Protein AF-A0A1C4GUZ5-F1 (afdb_monomer_lite)

pLDDT: mean 74.05, std 10.28, range [29.05, 86.31]

Sequence (172 aa):
MLNKYEGNLNKAYNLNITLIIIYLSLLTLCIAFYAIIQLYVDDKSTATNLMIWSATLFPSIALLYTFNYWRKQKGSEVLSKLSEEVFFTINKASKIHEEIYDDHREVLLDRLFNKNEMKETEKSKYLFETIENYMSSIGENSFLIVEYTRDESLKICLKEMYEAYLNYNNTR

Organism: NCBI:txid1673609

Structure (mmCIF, N/CA/C/O backbone):
data_AF-A0A1C4GUZ5-F1
#
_entry.id   AF-A0A1C4GUZ5-F1
#
loop_
_atom_site.group_PDB
_atom_site.id
_atom_site.type_symbol
_atom_site.label_atom_id
_atom_site.label_alt_id
_atom_site.label_comp_id
_atom_site.label_asym_id
_atom_site.label_entity_id
_atom_site.label_seq_id
_atom_site.pdbx_PDB_ins_code
_atom_site.Cartn_x
_atom_site.Cartn_y
_atom_site.Cartn_z
_atom_site.occupancy
_atom_site.B_iso_or_equiv
_atom_site.auth_seq_id
_atom_site.auth_comp_id
_atom_site.auth_asym_id
_atom_site.auth_atom_id
_atom_site.pdbx_PDB_model_num
ATOM 1 N N . MET A 1 1 ? 4.316 22.995 -2.500 1.00 38.16 1 MET A N 1
ATOM 2 C CA . MET A 1 1 ? 4.731 21.577 -2.357 1.00 38.16 1 MET A CA 1
ATOM 3 C C . MET A 1 1 ? 4.386 20.720 -3.580 1.00 38.16 1 MET A C 1
ATOM 5 O O . MET A 1 1 ? 5.184 19.843 -3.884 1.00 38.16 1 MET A O 1
ATOM 9 N N . LEU A 1 2 ? 3.319 21.021 -4.340 1.00 29.05 2 LEU A N 1
ATOM 10 C CA . LEU A 1 2 ? 3.017 20.432 -5.665 1.00 29.05 2 LEU A CA 1
ATOM 11 C C . LEU A 1 2 ? 4.229 20.387 -6.627 1.00 29.05 2 LEU A C 1
ATOM 13 O O . LEU A 1 2 ? 4.545 19.325 -7.156 1.00 29.05 2 LEU A O 1
ATOM 17 N N . ASN A 1 3 ? 5.012 21.472 -6.716 1.00 34.09 3 ASN A N 1
ATOM 18 C CA . ASN A 1 3 ? 6.215 21.542 -7.568 1.00 34.09 3 ASN A CA 1
ATOM 19 C C . ASN A 1 3 ? 7.296 20.487 -7.255 1.00 34.09 3 ASN A C 1
ATOM 21 O O . ASN A 1 3 ? 8.055 20.094 -8.139 1.00 34.09 3 ASN A O 1
ATOM 25 N N . LYS A 1 4 ? 7.400 20.012 -6.003 1.00 35.97 4 LYS A N 1
ATOM 26 C CA . LYS A 1 4 ? 8.416 19.013 -5.613 1.00 35.97 4 LYS A CA 1
ATOM 27 C C . LYS A 1 4 ? 8.020 17.603 -6.072 1.00 35.97 4 LYS A C 1
ATOM 29 O O . LYS A 1 4 ? 8.889 16.794 -6.396 1.00 35.97 4 LYS A O 1
ATOM 34 N N . TYR A 1 5 ? 6.717 17.329 -6.132 1.00 41.25 5 TYR A N 1
ATOM 35 C CA . TYR A 1 5 ? 6.157 16.049 -6.566 1.00 41.25 5 TYR A CA 1
ATOM 36 C C . TYR A 1 5 ? 6.036 15.956 -8.089 1.00 41.25 5 TYR A C 1
ATOM 38 O O . TYR A 1 5 ? 6.434 14.934 -8.650 1.00 41.25 5 TYR A O 1
ATOM 46 N N . GLU A 1 6 ? 5.620 17.035 -8.763 1.00 40.59 6 GLU A N 1
ATOM 47 C CA . GLU A 1 6 ? 5.769 17.160 -10.220 1.00 40.59 6 GLU A CA 1
ATOM 48 C C . GLU A 1 6 ? 7.234 17.006 -10.622 1.00 40.59 6 GLU A C 1
ATOM 50 O O . GLU A 1 6 ? 7.539 16.262 -11.546 1.00 40.59 6 GLU A O 1
ATOM 55 N N . GLY A 1 7 ? 8.162 17.604 -9.867 1.00 41.81 7 GLY A N 1
ATOM 56 C CA . GLY A 1 7 ? 9.598 17.457 -10.096 1.00 41.81 7 GLY A CA 1
ATOM 57 C C . GLY A 1 7 ? 10.087 16.004 -10.062 1.00 41.81 7 GLY A C 1
ATOM 58 O O . GLY A 1 7 ? 10.856 15.607 -10.932 1.00 41.81 7 GLY A O 1
ATOM 59 N N . ASN A 1 8 ? 9.631 15.181 -9.110 1.00 48.88 8 ASN A N 1
ATOM 60 C CA . ASN A 1 8 ? 10.060 13.778 -8.993 1.00 48.88 8 ASN A CA 1
ATOM 61 C C . ASN A 1 8 ? 9.360 12.831 -9.985 1.00 48.88 8 ASN A C 1
ATOM 63 O O . ASN A 1 8 ? 10.001 11.917 -10.509 1.00 48.88 8 ASN A O 1
ATOM 67 N N . LEU A 1 9 ? 8.071 13.047 -10.272 1.00 50.88 9 LEU A N 1
ATOM 68 C CA . LEU A 1 9 ? 7.343 12.313 -11.315 1.00 50.88 9 LEU A CA 1
ATOM 69 C C . LEU A 1 9 ? 7.897 12.639 -12.702 1.00 50.88 9 LEU A C 1
ATOM 71 O O . LEU A 1 9 ? 8.198 11.711 -13.452 1.00 50.88 9 LEU A O 1
ATOM 75 N N . ASN A 1 10 ? 8.140 13.923 -12.984 1.00 52.00 10 ASN A N 1
ATOM 76 C CA . ASN A 1 10 ? 8.841 14.359 -14.185 1.00 52.00 10 ASN A CA 1
ATOM 77 C C . ASN A 1 10 ? 10.239 13.757 -14.224 1.00 52.00 10 ASN A C 1
ATOM 79 O O . ASN A 1 10 ? 10.602 13.198 -15.240 1.00 52.00 10 ASN A O 1
ATOM 83 N N . LYS A 1 11 ? 11.013 13.748 -13.133 1.00 56.50 11 LYS A N 1
ATOM 84 C CA . LYS A 1 11 ? 12.367 13.166 -13.130 1.00 56.50 11 LYS A CA 1
ATOM 85 C C . LYS A 1 11 ? 12.389 11.668 -13.463 1.00 56.50 11 LYS A C 1
ATOM 87 O O . LYS A 1 11 ? 13.240 11.244 -14.237 1.00 56.50 11 LYS A O 1
ATOM 92 N N . ALA A 1 12 ? 11.465 10.871 -12.922 1.00 57.03 12 ALA A N 1
ATOM 93 C CA . ALA A 1 12 ? 11.384 9.436 -13.216 1.00 57.03 12 ALA A CA 1
ATOM 94 C C . ALA A 1 12 ? 10.826 9.142 -14.623 1.00 57.03 12 ALA A C 1
ATOM 96 O O . ALA A 1 12 ? 11.317 8.245 -15.307 1.00 57.03 12 ALA A O 1
ATOM 97 N N . TYR A 1 13 ? 9.824 9.907 -15.067 1.00 62.59 13 TYR A N 1
ATOM 98 C CA . TYR A 1 13 ? 9.297 9.860 -16.435 1.00 62.59 13 TYR A CA 1
ATOM 99 C C . TYR A 1 13 ? 10.374 10.265 -17.451 1.00 62.59 13 TYR A C 1
ATOM 101 O O . TYR A 1 13 ? 10.629 9.540 -18.411 1.00 62.59 13 TYR A O 1
ATOM 109 N N . ASN A 1 14 ? 11.098 11.344 -17.154 1.00 67.00 14 ASN A N 1
ATOM 110 C CA . ASN A 1 14 ? 12.238 11.831 -17.918 1.00 67.00 14 ASN A CA 1
ATOM 111 C C . ASN A 1 14 ? 13.348 10.789 -17.968 1.00 67.00 14 ASN A C 1
ATOM 113 O O . ASN A 1 14 ? 13.903 10.593 -19.036 1.00 67.00 14 ASN A O 1
ATOM 117 N N . LEU A 1 15 ? 13.659 10.082 -16.876 1.00 73.44 15 LEU A N 1
ATOM 118 C CA . LEU A 1 15 ? 14.696 9.045 -16.879 1.00 73.44 15 LEU A CA 1
ATOM 119 C C . LEU A 1 15 ? 14.334 7.878 -17.808 1.00 73.44 15 LEU A C 1
ATOM 121 O O . LEU A 1 15 ? 15.156 7.485 -18.630 1.00 73.44 15 LEU A O 1
ATOM 125 N N . ASN A 1 16 ? 13.098 7.376 -17.741 1.00 69.88 16 ASN A N 1
ATOM 126 C CA . ASN A 1 16 ? 12.634 6.298 -18.620 1.00 69.88 16 ASN A CA 1
ATOM 127 C C . ASN A 1 16 ? 12.602 6.725 -20.096 1.00 69.88 16 ASN A C 1
ATOM 129 O O . ASN A 1 16 ? 13.062 5.982 -20.959 1.00 69.88 16 ASN A O 1
ATOM 133 N N . ILE A 1 17 ? 12.111 7.934 -20.388 1.00 74.19 17 ILE A N 1
ATOM 134 C CA . ILE A 1 17 ? 12.142 8.499 -21.744 1.00 74.19 17 ILE A CA 1
ATOM 135 C C . ILE A 1 17 ? 13.581 8.681 -22.220 1.00 74.19 17 ILE A C 1
ATOM 137 O O . ILE A 1 17 ? 13.903 8.322 -23.345 1.00 74.19 17 ILE A O 1
ATOM 141 N N . THR A 1 18 ? 14.460 9.178 -21.354 1.00 77.56 18 THR A N 1
ATOM 142 C CA . THR A 1 18 ? 15.880 9.370 -21.662 1.00 77.56 18 THR A CA 1
ATOM 143 C C . THR A 1 18 ? 16.545 8.034 -21.990 1.00 77.56 18 THR A C 1
ATOM 145 O O . THR A 1 18 ? 17.273 7.955 -22.969 1.00 77.56 18 THR A O 1
ATOM 148 N N . LEU A 1 19 ? 16.245 6.960 -21.252 1.00 78.06 19 LEU A N 1
ATOM 149 C CA . LEU A 1 19 ? 16.738 5.606 -21.540 1.00 78.06 19 LEU A CA 1
ATOM 150 C C . LEU A 1 19 ? 16.263 5.083 -22.903 1.00 78.06 19 LEU A C 1
ATOM 152 O O . LEU A 1 19 ? 17.062 4.514 -23.644 1.00 78.06 19 LEU A O 1
ATOM 156 N N . ILE A 1 20 ? 14.996 5.308 -23.261 1.00 80.75 20 ILE A N 1
ATOM 157 C CA . ILE A 1 20 ? 14.449 4.926 -24.573 1.00 80.75 20 ILE A CA 1
ATOM 158 C C . ILE A 1 20 ? 15.103 5.744 -25.691 1.00 80.75 20 ILE A C 1
ATOM 160 O O . ILE A 1 20 ? 15.500 5.180 -26.706 1.00 80.75 20 ILE A O 1
ATOM 164 N N . ILE A 1 21 ? 15.257 7.057 -25.503 1.00 83.12 21 ILE A N 1
ATOM 165 C CA . ILE A 1 21 ? 15.911 7.942 -26.474 1.00 83.12 21 ILE A CA 1
ATOM 166 C C . ILE A 1 21 ? 17.371 7.535 -26.670 1.00 83.12 21 ILE A C 1
ATOM 168 O O . ILE A 1 21 ? 17.820 7.430 -27.810 1.00 83.12 21 ILE A O 1
ATOM 172 N N . ILE A 1 22 ? 18.106 7.261 -25.588 1.00 83.25 22 ILE A N 1
ATOM 173 C CA . ILE A 1 22 ? 19.491 6.781 -25.657 1.00 83.25 22 ILE A CA 1
ATOM 174 C C . ILE A 1 22 ? 19.545 5.450 -26.408 1.00 83.25 22 ILE A C 1
ATOM 176 O O . ILE A 1 22 ? 20.369 5.304 -27.306 1.00 83.25 22 ILE A O 1
ATOM 180 N N . TYR A 1 23 ? 18.644 4.511 -26.105 1.00 84.06 23 TYR A N 1
ATOM 181 C CA . TYR A 1 23 ? 18.580 3.224 -26.797 1.00 84.06 23 TYR A CA 1
ATOM 182 C C . TYR A 1 23 ? 18.300 3.381 -28.298 1.00 84.06 23 TYR A C 1
ATOM 184 O O . TYR A 1 23 ? 19.039 2.837 -29.113 1.00 84.06 23 TYR A O 1
ATOM 192 N N . LEU A 1 24 ? 17.287 4.166 -28.681 1.00 84.38 24 LEU A N 1
ATOM 193 C CA . LEU A 1 24 ? 16.947 4.426 -30.085 1.00 84.38 24 LEU A CA 1
ATOM 194 C C . LEU A 1 24 ? 18.075 5.156 -30.827 1.00 84.38 24 LEU A C 1
ATOM 196 O O . LEU A 1 24 ? 18.349 4.849 -31.989 1.00 84.38 24 LEU A O 1
ATOM 200 N N . SER A 1 25 ? 18.757 6.087 -30.157 1.00 84.38 25 SER A N 1
ATOM 201 C CA . SER A 1 25 ? 19.902 6.803 -30.730 1.00 84.38 25 SER A CA 1
ATOM 202 C C . SER A 1 25 ? 21.076 5.855 -30.968 1.00 84.38 25 SER A C 1
ATOM 204 O O . SER A 1 25 ? 21.666 5.866 -32.046 1.00 84.38 25 SER A O 1
ATOM 206 N N . LEU A 1 26 ? 21.377 4.988 -29.996 1.00 84.12 26 LEU A N 1
ATOM 207 C CA . LEU A 1 26 ? 22.445 3.995 -30.100 1.00 84.12 26 LEU A CA 1
ATOM 208 C C . LEU A 1 26 ? 22.133 2.946 -31.175 1.00 84.12 26 LEU A C 1
ATOM 210 O O . LEU A 1 26 ? 23.003 2.609 -31.969 1.00 84.12 26 LEU A O 1
ATOM 214 N N . LEU A 1 27 ? 20.881 2.488 -31.259 1.00 83.19 27 LEU A N 1
ATOM 215 C CA . LEU A 1 27 ? 20.417 1.557 -32.287 1.00 83.19 27 LEU A CA 1
ATOM 216 C C . LEU A 1 27 ? 20.564 2.155 -33.693 1.00 83.19 27 LEU A C 1
ATOM 218 O O . LEU A 1 27 ? 21.090 1.505 -34.593 1.00 83.19 27 LEU A O 1
ATOM 222 N N . THR A 1 28 ? 20.151 3.412 -33.873 1.00 85.81 28 THR A N 1
ATOM 223 C CA . THR A 1 28 ? 20.285 4.125 -35.154 1.00 85.81 28 THR A CA 1
ATOM 224 C C . THR A 1 28 ? 21.754 4.278 -35.546 1.00 85.81 28 THR A C 1
ATOM 226 O O . THR A 1 28 ? 22.112 4.063 -36.703 1.00 85.81 28 THR A O 1
ATOM 229 N N . LEU A 1 29 ? 22.622 4.582 -34.577 1.00 86.31 29 LEU A N 1
ATOM 230 C CA . LEU A 1 29 ? 24.068 4.664 -34.774 1.00 86.31 29 LEU A CA 1
ATOM 231 C C . LEU A 1 29 ? 24.667 3.304 -35.181 1.00 86.31 29 LEU A C 1
ATOM 233 O O . LEU A 1 29 ? 25.466 3.241 -36.113 1.00 86.31 29 LEU A O 1
ATOM 237 N N . CYS A 1 30 ? 24.253 2.211 -34.532 1.00 83.56 30 CYS A N 1
ATOM 238 C CA . CYS A 1 30 ? 24.686 0.855 -34.876 1.00 83.56 30 CYS A CA 1
ATOM 239 C C . CYS A 1 30 ? 24.262 0.458 -36.296 1.00 83.56 30 CYS A C 1
ATOM 241 O O . CYS A 1 30 ? 2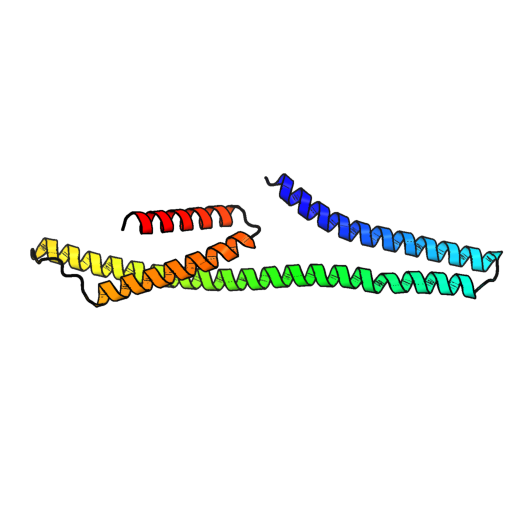5.075 -0.098 -37.033 1.00 83.56 30 CYS A O 1
ATOM 243 N N . ILE A 1 31 ? 23.037 0.795 -36.711 1.00 83.75 31 ILE A N 1
ATOM 244 C CA . ILE A 1 31 ? 22.542 0.552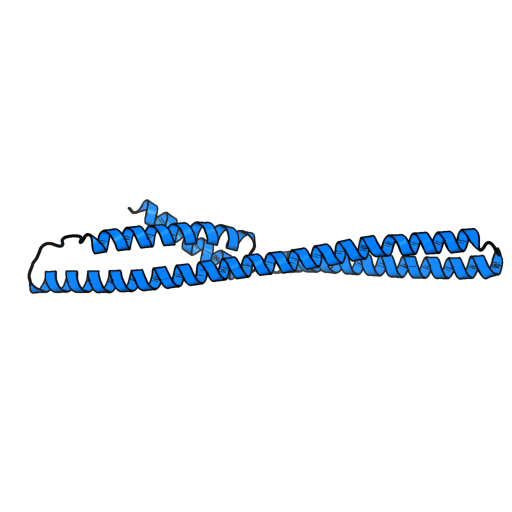 -38.076 1.00 83.75 31 ILE A CA 1
ATOM 245 C C . ILE A 1 31 ? 23.316 1.395 -39.101 1.00 83.75 31 ILE A C 1
ATOM 247 O O . ILE A 1 31 ? 23.687 0.892 -40.163 1.00 83.75 31 ILE A O 1
ATOM 251 N N . ALA A 1 32 ? 23.608 2.659 -38.785 1.00 85.38 32 ALA A N 1
ATOM 252 C CA . ALA A 1 32 ? 24.389 3.534 -39.656 1.00 85.38 32 ALA A CA 1
ATOM 253 C C . ALA A 1 32 ? 25.823 3.012 -39.849 1.00 85.38 32 ALA A C 1
ATOM 255 O O . ALA A 1 32 ? 26.302 2.923 -40.979 1.00 85.38 32 ALA A O 1
ATOM 256 N N . PHE A 1 33 ? 26.494 2.601 -38.768 1.00 82.56 33 PHE A N 1
ATOM 257 C CA . PHE A 1 33 ? 27.823 1.996 -38.860 1.00 82.56 33 PHE A CA 1
ATOM 258 C C . PHE A 1 33 ? 27.808 0.654 -39.586 1.00 82.56 33 PHE A C 1
ATOM 260 O O . PHE A 1 33 ? 28.707 0.400 -40.382 1.00 82.56 33 PHE A O 1
ATOM 267 N N . TYR A 1 34 ? 26.781 -0.172 -39.378 1.00 81.81 34 TYR A N 1
ATOM 268 C CA . TYR A 1 34 ? 26.595 -1.410 -40.130 1.00 81.81 34 TYR A CA 1
ATOM 269 C C . TYR A 1 34 ? 26.548 -1.144 -41.644 1.00 81.81 34 TYR A C 1
ATOM 271 O O . TYR A 1 34 ? 27.301 -1.761 -42.397 1.00 81.81 34 TYR A O 1
ATOM 279 N N . ALA A 1 35 ? 25.744 -0.168 -42.083 1.00 82.56 35 ALA A N 1
ATOM 280 C CA . ALA A 1 35 ? 25.627 0.196 -43.495 1.00 82.56 35 ALA A CA 1
ATOM 281 C C . ALA A 1 35 ? 26.950 0.719 -44.086 1.00 82.56 35 ALA A C 1
ATOM 283 O O . ALA A 1 35 ? 27.314 0.357 -45.204 1.00 82.56 35 ALA A O 1
ATOM 284 N N . ILE A 1 36 ? 27.696 1.534 -43.332 1.00 82.62 36 ILE A N 1
ATOM 285 C CA . ILE A 1 36 ? 28.992 2.074 -43.772 1.00 82.62 36 ILE A CA 1
ATOM 286 C C . ILE A 1 36 ? 30.049 0.964 -43.865 1.00 82.62 36 ILE A C 1
ATOM 288 O O . ILE A 1 36 ? 30.745 0.869 -44.874 1.00 82.62 36 ILE A O 1
ATOM 292 N N . ILE A 1 37 ? 30.161 0.100 -42.852 1.00 81.69 37 ILE A N 1
ATOM 293 C CA . ILE A 1 37 ? 31.136 -1.004 -42.838 1.00 81.69 37 ILE A CA 1
ATOM 294 C C . ILE A 1 37 ? 30.855 -1.975 -43.989 1.00 81.69 37 ILE A C 1
ATOM 296 O O . ILE A 1 37 ? 31.785 -2.395 -44.677 1.00 81.69 37 ILE A O 1
ATOM 300 N N . GLN A 1 38 ? 29.584 -2.282 -44.250 1.00 77.12 38 GLN A N 1
ATOM 301 C CA . GLN A 1 38 ? 29.196 -3.183 -45.332 1.00 77.12 38 GLN A CA 1
ATOM 302 C C . GLN A 1 38 ? 29.460 -2.601 -46.729 1.00 77.12 38 GLN A C 1
ATOM 304 O O . GLN A 1 38 ? 29.780 -3.356 -47.641 1.00 77.12 38 GLN A O 1
ATOM 309 N N . LEU A 1 39 ? 29.351 -1.279 -46.905 1.00 76.56 39 LEU A N 1
ATOM 310 C CA . LEU A 1 39 ? 29.621 -0.621 -48.188 1.00 76.56 39 LEU A CA 1
ATOM 311 C C . LEU A 1 39 ? 31.115 -0.385 -48.455 1.00 76.56 39 LEU A C 1
ATOM 313 O O . LEU A 1 39 ? 31.524 -0.426 -49.612 1.00 76.56 39 LEU A O 1
ATOM 317 N N . TYR A 1 40 ? 31.919 -0.114 -47.420 1.00 74.12 40 TYR A N 1
ATOM 318 C CA . TYR A 1 40 ? 33.298 0.372 -47.593 1.00 74.12 40 TYR A CA 1
ATOM 319 C C . TYR A 1 40 ? 34.398 -0.582 -47.118 1.00 74.12 40 TYR A C 1
ATOM 321 O O . TYR A 1 40 ? 35.526 -0.471 -47.592 1.00 74.12 40 TYR A O 1
ATOM 329 N N . VAL A 1 41 ? 34.113 -1.478 -46.170 1.00 77.38 41 VAL A N 1
ATOM 330 C CA . VAL A 1 41 ? 35.136 -2.290 -45.480 1.00 77.38 41 VAL A CA 1
ATOM 331 C C . VAL A 1 41 ? 34.929 -3.796 -45.709 1.00 77.38 41 VAL A C 1
ATOM 333 O O . VAL A 1 41 ? 35.875 -4.562 -45.567 1.00 77.38 41 VAL A O 1
ATOM 336 N N . ASP A 1 42 ? 33.714 -4.217 -46.083 1.00 73.75 42 ASP A N 1
ATOM 337 C CA . ASP A 1 42 ? 33.286 -5.615 -46.307 1.00 73.75 42 ASP A CA 1
ATOM 338 C C . ASP A 1 42 ? 33.614 -6.576 -45.136 1.00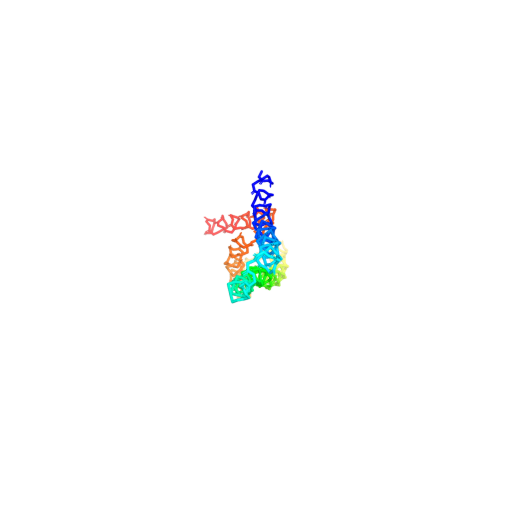 73.75 42 ASP A C 1
ATOM 340 O O . ASP A 1 42 ? 33.699 -7.795 -45.287 1.00 73.75 42 ASP A O 1
ATOM 344 N N . ASP A 1 43 ? 33.756 -6.033 -43.919 1.00 76.62 43 ASP A N 1
ATOM 345 C CA . ASP A 1 43 ? 33.964 -6.804 -42.691 1.00 76.62 43 ASP A CA 1
ATOM 346 C C . ASP A 1 43 ? 32.631 -7.078 -41.979 1.00 76.62 43 ASP A C 1
ATOM 348 O O . ASP A 1 43 ? 32.167 -6.346 -41.095 1.00 76.62 43 ASP A O 1
ATOM 352 N N . LYS A 1 44 ? 32.009 -8.191 -42.370 1.00 76.50 44 LYS A N 1
ATOM 353 C CA . LYS A 1 44 ? 30.730 -8.652 -41.812 1.00 76.50 44 LYS A CA 1
ATOM 354 C C . LYS A 1 44 ? 30.826 -9.063 -40.342 1.00 76.50 44 LYS A C 1
ATOM 356 O O . LYS A 1 44 ? 29.818 -8.995 -39.638 1.00 76.50 44 LYS A O 1
ATOM 361 N N . SER A 1 45 ? 31.999 -9.483 -39.867 1.00 83.00 45 SER A N 1
ATOM 362 C CA . SER A 1 45 ? 32.177 -9.976 -38.496 1.00 83.00 45 SER A CA 1
ATOM 363 C C . SER A 1 45 ? 32.056 -8.832 -37.491 1.00 83.00 45 SER A C 1
ATOM 365 O O . SER A 1 45 ? 31.241 -8.884 -36.566 1.00 83.00 45 SER A O 1
ATOM 367 N N . THR A 1 46 ? 32.787 -7.742 -37.729 1.00 78.88 46 THR A N 1
ATOM 368 C CA . THR A 1 46 ? 32.772 -6.558 -36.861 1.00 78.88 46 THR A CA 1
ATOM 369 C C . THR A 1 46 ? 31.396 -5.886 -36.837 1.00 78.88 46 THR A C 1
ATOM 371 O O . THR A 1 46 ? 30.898 -5.532 -35.765 1.00 78.88 46 THR A O 1
ATOM 374 N N . ALA A 1 47 ? 30.726 -5.791 -37.991 1.00 78.00 47 ALA A N 1
ATOM 375 C CA . ALA A 1 47 ? 29.383 -5.219 -38.094 1.00 78.00 47 ALA A CA 1
ATOM 376 C C . ALA A 1 47 ? 28.321 -6.060 -37.354 1.00 78.00 47 ALA A C 1
ATOM 378 O O . ALA A 1 47 ? 27.462 -5.519 -36.654 1.00 78.00 47 ALA A O 1
ATOM 379 N N . THR A 1 48 ? 28.405 -7.391 -37.452 1.00 80.75 48 THR A N 1
ATOM 380 C CA . THR A 1 48 ? 27.482 -8.311 -36.764 1.00 80.75 48 THR A CA 1
ATOM 381 C C . THR A 1 48 ? 27.685 -8.278 -35.250 1.00 80.75 48 THR A C 1
ATOM 383 O O . THR A 1 48 ? 26.710 -8.230 -34.500 1.00 80.75 48 THR A O 1
ATOM 386 N N . ASN A 1 49 ? 28.937 -8.221 -34.785 1.00 83.06 49 ASN A N 1
ATOM 387 C CA . ASN A 1 49 ? 29.240 -8.094 -33.360 1.00 83.06 49 ASN A CA 1
ATOM 388 C C . ASN A 1 49 ? 28.650 -6.806 -32.771 1.00 83.06 49 ASN A C 1
ATOM 390 O O . ASN A 1 49 ? 28.026 -6.855 -31.713 1.00 83.06 49 ASN A O 1
ATOM 394 N N . LEU A 1 50 ? 28.762 -5.671 -33.470 1.00 79.94 50 LEU A N 1
ATOM 395 C CA . LEU A 1 50 ? 28.178 -4.398 -33.030 1.00 79.94 50 LEU A CA 1
ATOM 396 C C . LEU A 1 50 ? 26.649 -4.492 -32.847 1.00 79.94 50 LEU A C 1
ATOM 398 O O . LEU A 1 50 ? 26.106 -4.019 -31.847 1.00 79.94 50 LEU A O 1
ATOM 402 N N . MET A 1 51 ? 25.962 -5.157 -33.780 1.00 80.19 51 MET A N 1
ATOM 403 C CA . MET A 1 51 ? 24.516 -5.393 -33.701 1.00 80.19 51 MET A CA 1
ATOM 404 C C . MET A 1 51 ? 24.149 -6.298 -32.517 1.00 80.19 51 MET A C 1
ATOM 406 O O . MET A 1 51 ? 23.192 -6.002 -31.801 1.00 80.19 51 MET A O 1
ATOM 410 N N . ILE A 1 52 ? 24.936 -7.344 -32.248 1.00 83.31 52 ILE A N 1
ATOM 411 C CA . ILE A 1 52 ? 24.737 -8.231 -31.091 1.00 83.31 52 ILE A CA 1
ATOM 412 C C . ILE A 1 52 ? 24.870 -7.451 -29.776 1.00 83.31 52 ILE A C 1
ATOM 414 O O . ILE A 1 52 ? 24.003 -7.572 -28.912 1.00 83.31 52 ILE A O 1
ATOM 418 N N . TRP A 1 53 ? 25.886 -6.595 -29.635 1.00 81.50 53 TRP A N 1
ATOM 419 C CA . TRP A 1 53 ? 26.052 -5.744 -28.448 1.00 81.50 53 TRP A CA 1
ATOM 420 C C . TRP A 1 53 ? 24.899 -4.748 -28.259 1.00 81.50 53 TRP A C 1
ATOM 422 O O . TRP A 1 53 ? 24.501 -4.470 -27.130 1.00 81.50 53 TRP A O 1
ATOM 432 N N . SER A 1 54 ? 24.312 -4.241 -29.345 1.00 79.50 54 SER A N 1
ATOM 433 C CA . SER A 1 54 ? 23.115 -3.394 -29.253 1.00 79.50 54 SER A CA 1
ATOM 434 C C . SER A 1 54 ? 21.873 -4.182 -28.804 1.00 79.50 54 SER A C 1
ATOM 436 O O . SER A 1 54 ? 21.063 -3.689 -28.015 1.00 79.50 54 SER A O 1
ATOM 438 N N . ALA A 1 55 ? 21.751 -5.440 -29.242 1.00 81.62 55 ALA A N 1
ATOM 439 C CA . ALA A 1 55 ? 20.641 -6.317 -28.894 1.00 81.62 55 ALA A CA 1
ATOM 440 C C . ALA A 1 55 ? 20.699 -6.781 -27.430 1.00 81.62 55 ALA A C 1
ATOM 442 O O . ALA A 1 55 ? 19.655 -6.915 -26.797 1.00 81.62 55 ALA A O 1
ATOM 443 N N . THR A 1 56 ? 21.891 -6.976 -26.857 1.00 85.12 56 THR A N 1
ATOM 444 C CA . THR A 1 56 ? 22.049 -7.410 -25.455 1.00 85.12 56 THR A CA 1
ATOM 445 C C . THR A 1 56 ? 21.726 -6.319 -24.432 1.00 85.12 56 THR A C 1
ATOM 447 O O . THR A 1 56 ? 21.399 -6.635 -23.288 1.00 85.12 56 THR A O 1
ATOM 450 N N . LEU A 1 57 ? 21.741 -5.041 -24.825 1.00 79.38 57 LEU A N 1
ATOM 451 C CA . LEU A 1 57 ? 21.332 -3.931 -23.955 1.00 79.38 57 LEU A CA 1
ATOM 452 C C . LEU A 1 57 ? 19.807 -3.815 -23.811 1.00 79.38 57 LEU A C 1
ATOM 454 O O . LEU A 1 57 ? 19.319 -3.356 -22.775 1.00 79.38 57 LEU A O 1
ATOM 458 N N . PHE A 1 58 ? 19.046 -4.265 -24.812 1.00 80.12 58 PHE A N 1
ATOM 459 C CA . PHE A 1 58 ? 17.586 -4.156 -24.822 1.00 80.12 58 PHE A CA 1
ATOM 460 C C . PHE A 1 58 ? 16.901 -4.918 -23.667 1.00 80.12 58 PHE A C 1
ATOM 462 O O . PHE A 1 58 ? 16.099 -4.297 -22.962 1.00 80.12 58 PHE A O 1
ATOM 469 N N . PRO A 1 59 ? 17.232 -6.197 -23.379 1.00 83.19 59 PRO A N 1
ATOM 470 C CA . PRO A 1 59 ? 16.656 -6.930 -22.251 1.00 83.19 59 PRO A CA 1
ATOM 471 C C . PRO A 1 59 ? 16.841 -6.233 -20.902 1.00 83.19 59 PRO A C 1
ATOM 473 O O . PRO A 1 59 ? 15.903 -6.173 -20.112 1.00 83.19 59 PRO A O 1
ATOM 476 N N . SER A 1 60 ? 18.018 -5.662 -20.641 1.00 81.56 60 SER A N 1
ATOM 477 C CA . SER A 1 60 ? 18.319 -4.988 -19.372 1.00 81.56 60 SER A CA 1
ATOM 478 C C . SER A 1 60 ? 17.475 -3.726 -19.175 1.00 81.56 60 SER A C 1
ATOM 480 O O . SER A 1 60 ? 16.948 -3.489 -18.087 1.00 81.56 60 SER A O 1
ATOM 482 N N . ILE A 1 61 ? 17.290 -2.935 -20.238 1.00 80.06 61 ILE A N 1
ATOM 483 C CA . ILE A 1 61 ? 16.445 -1.732 -20.218 1.00 80.06 61 ILE A CA 1
ATOM 484 C C . ILE A 1 61 ? 14.970 -2.121 -20.047 1.00 80.06 61 ILE A C 1
ATOM 486 O O . ILE A 1 61 ? 14.268 -1.547 -19.210 1.00 80.06 61 ILE A O 1
ATOM 490 N N . ALA A 1 62 ? 14.510 -3.133 -20.788 1.00 80.25 62 ALA A N 1
ATOM 491 C CA . ALA A 1 62 ? 13.148 -3.650 -20.688 1.00 80.25 62 ALA A CA 1
ATOM 492 C C . ALA A 1 62 ? 12.845 -4.215 -19.289 1.00 80.25 62 ALA A C 1
ATOM 494 O O . ALA A 1 62 ? 11.759 -3.991 -18.749 1.00 80.25 62 ALA A O 1
ATOM 495 N N . LEU A 1 63 ? 13.811 -4.895 -18.668 1.00 82.75 63 LEU A N 1
ATOM 496 C CA . LEU A 1 63 ? 13.687 -5.446 -17.322 1.00 82.75 63 LEU A CA 1
ATOM 497 C C . LEU A 1 63 ? 13.616 -4.344 -16.262 1.00 82.75 63 LEU A C 1
ATOM 499 O O . LEU A 1 63 ? 12.731 -4.388 -15.410 1.00 82.75 63 LEU A O 1
ATOM 503 N N . LEU A 1 64 ? 14.475 -3.323 -16.341 1.00 81.69 64 LEU A N 1
ATOM 504 C CA . LEU A 1 64 ? 14.412 -2.159 -15.448 1.00 81.69 64 LEU A CA 1
ATOM 505 C C . LEU A 1 64 ? 13.057 -1.450 -15.535 1.00 81.69 64 LEU A C 1
ATOM 507 O O . LEU A 1 64 ? 12.475 -1.089 -14.510 1.00 81.69 64 LEU A O 1
ATOM 511 N N . TYR A 1 65 ? 12.534 -1.275 -16.748 1.00 77.12 65 TYR A N 1
ATOM 512 C CA . TYR A 1 65 ? 11.219 -0.679 -16.957 1.00 77.12 65 TYR A CA 1
ATOM 513 C C . TYR A 1 65 ? 10.107 -1.536 -16.343 1.00 77.12 65 TYR A C 1
ATOM 515 O O . TYR A 1 65 ? 9.333 -1.055 -15.510 1.00 77.12 65 TYR A O 1
ATOM 523 N N . THR A 1 66 ? 10.064 -2.816 -16.716 1.00 79.44 66 THR A N 1
ATOM 524 C CA . THR A 1 66 ? 9.017 -3.751 -16.291 1.00 79.44 66 THR A CA 1
ATOM 525 C C . THR A 1 66 ? 9.021 -3.921 -14.775 1.00 79.44 66 THR A C 1
ATOM 527 O O . THR A 1 66 ? 7.964 -3.869 -14.151 1.00 79.44 66 THR A O 1
ATOM 530 N N . PHE A 1 67 ? 10.199 -4.027 -14.156 1.00 80.25 67 PHE A N 1
ATOM 531 C CA . PHE A 1 67 ? 10.336 -4.130 -12.707 1.00 80.25 67 PHE A CA 1
ATOM 532 C C . PHE A 1 67 ? 9.856 -2.868 -11.983 1.00 80.25 67 PHE A C 1
ATOM 534 O O . PHE A 1 67 ? 9.092 -2.959 -11.023 1.00 80.25 67 PHE A O 1
ATOM 541 N N . ASN A 1 68 ? 10.254 -1.679 -12.448 1.00 77.44 68 ASN A N 1
ATOM 542 C CA . ASN A 1 68 ? 9.822 -0.419 -11.836 1.00 77.44 68 ASN A CA 1
ATOM 543 C C . ASN A 1 68 ? 8.309 -0.207 -11.958 1.00 77.44 68 ASN A C 1
ATOM 545 O O . ASN A 1 68 ? 7.667 0.281 -11.022 1.00 77.44 68 ASN A O 1
ATOM 549 N N . TYR A 1 69 ? 7.736 -0.578 -13.101 1.00 77.44 69 TYR A N 1
ATOM 550 C CA . TYR A 1 69 ? 6.300 -0.514 -13.330 1.00 77.44 69 TYR A CA 1
ATOM 551 C C . TYR A 1 69 ? 5.543 -1.509 -12.442 1.00 77.44 69 TYR A C 1
ATOM 553 O O . TYR A 1 69 ? 4.632 -1.112 -11.713 1.00 77.44 69 TYR A O 1
ATOM 561 N N . TRP A 1 70 ? 5.982 -2.769 -12.416 1.00 82.44 70 TRP A N 1
ATOM 562 C CA . TRP A 1 70 ? 5.420 -3.813 -11.561 1.00 82.44 70 TRP A CA 1
ATOM 563 C C . TRP A 1 70 ? 5.486 -3.438 -10.077 1.00 82.44 70 TRP A C 1
ATOM 565 O O . TRP A 1 70 ? 4.483 -3.524 -9.371 1.00 82.44 70 TRP A O 1
ATOM 575 N N . ARG A 1 71 ? 6.627 -2.918 -9.608 1.00 78.62 71 ARG A N 1
ATOM 576 C CA . ARG A 1 71 ? 6.795 -2.450 -8.225 1.00 78.62 71 ARG A CA 1
ATOM 577 C C . ARG A 1 71 ? 5.805 -1.339 -7.874 1.00 78.62 71 ARG A C 1
ATOM 579 O O . ARG A 1 71 ? 5.241 -1.351 -6.783 1.00 78.62 71 ARG A O 1
ATOM 586 N N . LYS A 1 72 ? 5.574 -0.383 -8.783 1.00 74.56 72 LYS A N 1
ATOM 587 C CA . LYS A 1 72 ? 4.568 0.674 -8.579 1.00 74.56 72 LYS A CA 1
ATOM 588 C C . LYS A 1 72 ? 3.152 0.108 -8.495 1.00 74.56 72 LYS A C 1
ATOM 590 O O . LYS A 1 72 ? 2.404 0.545 -7.626 1.00 74.56 72 LYS A O 1
ATOM 595 N N . GLN A 1 73 ? 2.796 -0.837 -9.365 1.00 73.81 73 GLN A N 1
ATOM 596 C CA . GLN A 1 73 ? 1.481 -1.481 -9.327 1.00 73.81 73 GLN A CA 1
ATOM 597 C C . GLN A 1 73 ? 1.274 -2.261 -8.027 1.00 73.81 73 GLN A C 1
ATOM 599 O O . GLN A 1 73 ? 0.278 -2.044 -7.344 1.00 73.81 73 GLN A O 1
ATOM 604 N N . LYS A 1 74 ? 2.247 -3.091 -7.630 1.00 79.75 74 LYS A N 1
ATOM 605 C CA . LYS A 1 74 ? 2.175 -3.861 -6.382 1.00 79.75 74 LYS A CA 1
ATOM 606 C C . LYS A 1 74 ? 2.112 -2.985 -5.137 1.00 79.75 74 LYS A C 1
ATOM 608 O O . LYS A 1 74 ? 1.337 -3.286 -4.239 1.00 79.75 74 LYS A O 1
ATOM 613 N N . GLY A 1 75 ? 2.844 -1.872 -5.102 1.00 73.88 75 GLY A N 1
ATOM 614 C CA . GLY A 1 75 ? 2.713 -0.898 -4.015 1.00 73.88 75 GLY A CA 1
ATOM 615 C C . GLY A 1 75 ? 1.304 -0.305 -3.917 1.00 73.88 75 GLY A C 1
ATOM 616 O O . GLY A 1 75 ? 0.773 -0.164 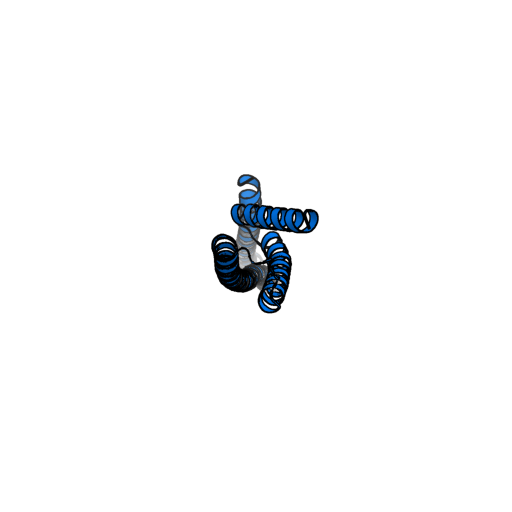-2.821 1.00 73.88 75 GLY A O 1
ATOM 617 N N . SER A 1 76 ? 0.671 -0.008 -5.056 1.00 74.06 76 SER A N 1
ATOM 618 C CA . SER A 1 76 ? -0.707 0.498 -5.087 1.00 74.06 76 SER A CA 1
ATOM 619 C C . SER A 1 76 ? -1.731 -0.551 -4.649 1.00 74.06 76 SER A C 1
ATOM 621 O O . SER A 1 76 ? -2.701 -0.205 -3.985 1.00 74.06 76 SER A O 1
ATOM 623 N N . GLU A 1 77 ? -1.522 -1.817 -5.008 1.00 78.56 77 GLU A N 1
ATOM 624 C CA . GLU A 1 77 ? -2.386 -2.936 -4.613 1.00 78.56 77 GLU A CA 1
ATOM 625 C C . GLU A 1 77 ? -2.340 -3.164 -3.097 1.00 78.56 77 GLU A C 1
ATOM 627 O O . GLU A 1 77 ? -3.383 -3.231 -2.449 1.00 78.56 77 GLU A O 1
ATOM 632 N N . VAL A 1 78 ? -1.135 -3.196 -2.515 1.00 79.06 78 VAL A N 1
ATOM 633 C CA . VAL A 1 78 ? -0.948 -3.317 -1.060 1.00 79.06 78 VAL A CA 1
ATOM 634 C C . VAL A 1 78 ? -1.574 -2.130 -0.331 1.00 79.06 78 VAL A C 1
ATOM 636 O O . VAL A 1 78 ? -2.298 -2.330 0.641 1.00 79.06 78 VAL A O 1
ATOM 639 N N . LEU A 1 79 ? -1.359 -0.905 -0.823 1.00 76.62 79 LEU A N 1
ATOM 640 C CA . LEU A 1 79 ? -1.957 0.293 -0.233 1.00 76.62 79 LEU A CA 1
ATOM 641 C C . LEU A 1 79 ? -3.489 0.262 -0.303 1.00 76.62 79 LEU A C 1
ATOM 643 O O . LEU A 1 79 ? -4.148 0.630 0.667 1.00 76.62 79 LEU A O 1
ATOM 647 N N . SER A 1 80 ? -4.056 -0.189 -1.424 1.00 81.00 80 SER A N 1
ATOM 648 C CA . SER A 1 80 ? -5.506 -0.323 -1.593 1.00 81.00 80 SER A CA 1
ATOM 649 C C . SER A 1 80 ? -6.085 -1.316 -0.593 1.00 81.00 80 SER A C 1
ATOM 651 O O . SER A 1 80 ? -7.067 -1.000 0.071 1.00 81.00 80 SER A O 1
ATOM 653 N N . LYS A 1 81 ? -5.455 -2.486 -0.448 1.00 82.62 81 LYS A N 1
ATOM 654 C CA . LYS A 1 81 ? -5.898 -3.516 0.494 1.00 82.62 81 LYS A CA 1
ATOM 655 C C . LYS A 1 81 ? -5.823 -3.031 1.942 1.00 82.62 81 LYS A C 1
ATOM 657 O O . LYS A 1 81 ? -6.769 -3.208 2.700 1.00 82.62 81 LYS A O 1
ATOM 662 N N . LEU A 1 82 ? -4.729 -2.366 2.309 1.00 77.38 82 LEU A N 1
ATOM 663 C CA . LEU A 1 82 ? -4.564 -1.807 3.650 1.00 77.38 82 LEU A CA 1
ATOM 664 C C . LEU A 1 82 ? -5.598 -0.704 3.931 1.00 77.38 82 LEU A C 1
ATOM 666 O O . LEU A 1 82 ? -6.169 -0.639 5.015 1.00 77.38 82 LEU A O 1
ATOM 670 N N . SER A 1 83 ? -5.881 0.138 2.934 1.00 76.75 83 SER A N 1
ATOM 671 C CA . SER A 1 83 ? -6.905 1.185 3.040 1.00 76.75 83 SER A CA 1
ATOM 672 C C . SER A 1 83 ? -8.309 0.597 3.192 1.00 76.75 83 SER A C 1
ATOM 674 O O . SER A 1 83 ? -9.108 1.108 3.971 1.00 76.75 83 SER A O 1
ATOM 676 N N . GLU A 1 84 ? -8.606 -0.491 2.483 1.00 83.94 84 GLU A N 1
ATOM 677 C CA . GLU A 1 84 ? -9.863 -1.230 2.607 1.00 83.94 84 GLU A CA 1
ATOM 6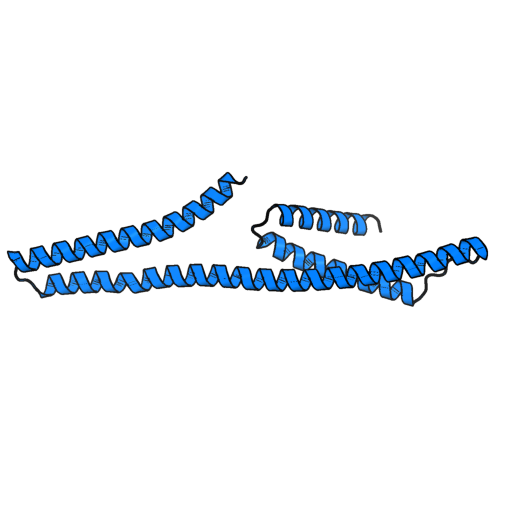78 C C . GLU A 1 84 ? -10.023 -1.847 4.007 1.00 83.94 84 GLU A C 1
ATOM 680 O O . GLU A 1 84 ? -11.064 -1.677 4.644 1.00 83.94 84 GLU A O 1
ATOM 685 N N . GLU A 1 85 ? -8.981 -2.498 4.533 1.00 82.06 85 GLU A N 1
ATOM 686 C CA . GLU A 1 85 ? -8.980 -3.057 5.892 1.00 82.06 85 GLU A CA 1
ATOM 687 C C . GLU A 1 85 ? -9.210 -1.972 6.958 1.00 82.06 85 GLU A C 1
ATOM 689 O O . GLU A 1 85 ? -10.035 -2.148 7.864 1.00 82.06 85 GLU A O 1
ATOM 694 N N . VAL A 1 86 ? -8.554 -0.815 6.823 1.00 79.44 86 VAL A N 1
ATOM 695 C CA . VAL A 1 86 ? -8.766 0.335 7.716 1.00 79.44 86 VAL A CA 1
ATOM 696 C C . VAL A 1 86 ? -10.185 0.879 7.594 1.00 79.44 86 VAL A C 1
ATOM 698 O O . VAL A 1 86 ? -10.830 1.111 8.615 1.00 79.44 86 VAL A O 1
ATOM 701 N N . PHE A 1 87 ? -10.716 1.021 6.379 1.00 82.50 87 PHE A N 1
ATOM 702 C CA . PHE A 1 87 ? -12.085 1.485 6.159 1.00 82.50 87 PHE A CA 1
ATOM 703 C C . PHE A 1 87 ? -13.117 0.585 6.853 1.00 82.50 87 PHE A C 1
ATOM 705 O O . PHE A 1 87 ? -13.996 1.075 7.566 1.00 82.50 87 PHE A O 1
ATOM 712 N N . PHE A 1 88 ? -12.994 -0.738 6.709 1.00 84.94 88 PHE A N 1
ATOM 713 C CA . PHE A 1 88 ? -13.887 -1.673 7.395 1.00 84.94 88 PHE A CA 1
ATOM 714 C C . PHE A 1 88 ? -13.744 -1.611 8.916 1.00 84.94 88 PHE A C 1
ATOM 716 O O . PHE A 1 88 ? -14.745 -1.724 9.626 1.00 84.94 88 PHE A O 1
ATOM 723 N N . THR A 1 89 ? -12.526 -1.417 9.419 1.00 78.12 89 THR A N 1
ATOM 724 C CA . THR A 1 89 ? -12.261 -1.310 10.859 1.00 78.12 89 THR A CA 1
ATOM 725 C C . THR A 1 89 ? -12.866 -0.033 11.443 1.00 78.12 89 THR A C 1
ATOM 727 O O . THR A 1 89 ? -13.558 -0.105 12.457 1.00 78.12 89 THR A O 1
ATOM 730 N N . ILE A 1 90 ? -12.720 1.109 10.762 1.00 79.62 90 ILE A N 1
ATOM 731 C CA . ILE A 1 90 ? -13.363 2.379 11.141 1.00 79.62 90 ILE A CA 1
ATOM 732 C C . ILE A 1 90 ? -14.884 2.223 11.161 1.00 79.62 90 ILE A C 1
ATOM 734 O O . ILE A 1 90 ? -15.538 2.633 12.115 1.00 79.62 90 ILE A O 1
ATOM 738 N N . ASN A 1 91 ? -15.461 1.588 10.140 1.00 83.94 91 ASN A N 1
ATOM 739 C CA . ASN A 1 91 ? -16.909 1.414 10.064 1.00 83.94 91 ASN A CA 1
ATOM 740 C C . ASN A 1 91 ? -17.441 0.518 11.202 1.00 83.94 91 ASN A C 1
ATOM 742 O O . ASN A 1 91 ? -18.486 0.795 11.787 1.00 83.94 91 ASN A O 1
ATOM 746 N N . LYS A 1 92 ? -16.699 -0.533 11.579 1.00 83.50 92 LYS A N 1
ATOM 747 C CA . LYS A 1 92 ? -17.024 -1.346 12.764 1.00 83.50 92 LYS A CA 1
ATOM 748 C C . LYS A 1 92 ? -16.925 -0.535 14.056 1.00 83.50 92 LYS A C 1
ATOM 750 O O . LYS A 1 92 ? -17.843 -0.601 14.865 1.00 83.50 92 LYS A O 1
ATOM 755 N N . ALA A 1 93 ? -15.858 0.245 14.228 1.00 76.75 93 ALA A N 1
ATOM 756 C CA . ALA A 1 93 ? -15.688 1.108 15.394 1.00 76.75 93 ALA A CA 1
ATOM 757 C C . ALA A 1 93 ? -16.819 2.147 15.505 1.00 76.75 93 ALA A C 1
ATOM 759 O O . ALA A 1 93 ? -17.342 2.357 16.594 1.00 76.75 93 ALA A O 1
ATOM 760 N N . SER A 1 94 ? -17.258 2.724 14.381 1.00 77.69 94 SER A N 1
ATOM 761 C CA . SER A 1 94 ? -18.384 3.667 14.332 1.00 77.69 94 SER A CA 1
ATOM 762 C C . SER A 1 94 ? -19.689 3.041 14.822 1.00 77.69 94 SER A C 1
ATOM 764 O O . SER A 1 94 ? -20.399 3.661 15.604 1.00 77.69 94 SER A O 1
ATOM 766 N N . LYS A 1 95 ? -19.995 1.803 14.413 1.00 83.56 95 LYS A N 1
ATOM 767 C CA . LYS A 1 95 ? -21.201 1.096 14.879 1.00 83.56 95 LYS A CA 1
ATOM 768 C C . LYS A 1 95 ? -21.171 0.828 16.379 1.00 83.56 95 LYS A C 1
ATOM 770 O O . LYS A 1 95 ? -22.165 1.034 17.059 1.00 83.56 95 LYS A O 1
ATOM 775 N N . ILE A 1 96 ? -20.021 0.407 16.903 1.00 77.31 96 ILE A N 1
ATOM 776 C CA . ILE A 1 96 ? -19.864 0.185 18.347 1.00 77.31 96 ILE A CA 1
ATOM 777 C C . ILE A 1 96 ? -19.972 1.515 19.100 1.00 77.31 96 ILE A C 1
ATOM 779 O O . ILE A 1 96 ? -20.548 1.564 20.180 1.00 77.31 96 ILE A O 1
ATOM 783 N N . HIS A 1 97 ? -19.465 2.608 18.528 1.00 75.75 97 HIS A N 1
ATOM 784 C CA . HIS A 1 97 ? -19.624 3.936 19.112 1.00 75.75 97 HIS A CA 1
ATOM 785 C C . HIS A 1 97 ? -21.097 4.369 19.183 1.00 75.75 97 HIS A C 1
ATOM 787 O O . HIS A 1 97 ? -21.509 4.907 20.207 1.00 75.75 97 HIS A O 1
ATOM 793 N N . GLU A 1 98 ? -21.896 4.095 18.146 1.00 79.00 98 GLU A N 1
ATOM 794 C CA . GLU A 1 98 ? -23.351 4.310 18.174 1.00 79.00 98 GLU A CA 1
ATOM 795 C C . GLU A 1 98 ? -24.028 3.459 19.258 1.00 79.00 98 GLU A C 1
ATOM 797 O O . GLU A 1 98 ? -24.810 3.990 20.042 1.00 79.00 98 GLU A O 1
ATOM 802 N N . GLU A 1 99 ? -23.666 2.178 19.385 1.00 79.50 99 GLU A N 1
ATOM 803 C CA . GLU A 1 99 ? -24.195 1.303 20.444 1.00 79.50 99 GLU A CA 1
ATOM 804 C C . GLU A 1 99 ? -23.844 1.808 21.851 1.00 79.50 99 GLU A C 1
ATOM 806 O O . GLU A 1 99 ? -24.694 1.796 22.742 1.00 79.50 99 GLU A O 1
ATOM 811 N N . ILE A 1 100 ? -22.612 2.286 22.062 1.00 73.75 100 ILE A N 1
ATOM 812 C CA . ILE A 1 100 ? -22.213 2.907 23.330 1.00 73.75 100 ILE A CA 1
ATOM 813 C C . ILE A 1 100 ? -23.018 4.180 23.566 1.00 73.75 100 ILE A C 1
ATOM 815 O O . ILE A 1 100 ? -23.469 4.399 24.685 1.00 73.75 100 ILE A O 1
ATOM 819 N N . TYR A 1 101 ? -23.196 5.023 22.548 1.00 74.25 101 TYR A N 1
ATOM 820 C CA . TYR A 1 101 ? -23.949 6.267 22.671 1.00 74.25 101 TYR A CA 1
ATOM 821 C C . TYR A 1 101 ? -25.405 6.012 23.078 1.00 74.25 101 TYR A C 1
ATOM 823 O O . TYR A 1 101 ? -25.905 6.676 23.989 1.00 74.25 101 TYR A O 1
ATOM 831 N N . ASP A 1 102 ? -26.060 5.028 22.461 1.00 76.75 102 ASP A N 1
ATOM 832 C CA . ASP A 1 102 ? -27.436 4.651 22.779 1.00 76.75 102 ASP A CA 1
ATOM 833 C C . ASP A 1 102 ? -27.555 4.043 24.186 1.00 76.75 102 ASP A C 1
ATOM 835 O O . ASP A 1 102 ? -28.384 4.516 24.970 1.00 76.75 102 ASP A O 1
ATOM 839 N N . ASP A 1 103 ? -26.677 3.102 24.564 1.00 72.81 103 ASP A N 1
ATOM 840 C CA . ASP A 1 103 ? -26.625 2.549 25.932 1.00 72.81 103 ASP A CA 1
ATOM 841 C C . ASP A 1 103 ? -26.391 3.683 26.960 1.00 72.81 103 ASP A C 1
ATOM 843 O O . ASP A 1 103 ? -27.055 3.754 27.998 1.00 72.81 103 ASP A O 1
ATOM 847 N N . HIS A 1 104 ? -25.477 4.621 26.681 1.00 72.44 104 HIS A N 1
ATOM 848 C CA . HIS A 1 104 ? -25.183 5.742 27.582 1.00 72.44 104 HIS A CA 1
ATOM 849 C C . HIS A 1 104 ? -26.360 6.716 27.692 1.00 72.44 104 HIS A C 1
ATOM 851 O O . HIS A 1 104 ? -26.647 7.233 28.775 1.00 72.44 104 HIS A O 1
ATOM 857 N N . ARG A 1 105 ? -27.069 6.957 26.584 1.00 72.56 105 ARG A N 1
ATOM 858 C CA . ARG A 1 105 ? -28.275 7.786 26.541 1.00 72.56 105 ARG A CA 1
ATOM 859 C C . ARG A 1 105 ? -29.399 7.168 27.366 1.00 72.56 105 ARG A C 1
ATOM 861 O O . ARG A 1 105 ? -30.043 7.895 28.121 1.00 72.56 105 ARG A O 1
ATOM 868 N N . GLU A 1 106 ? -29.625 5.860 27.265 1.00 71.12 106 GLU A N 1
ATOM 869 C CA . GLU A 1 106 ? -30.618 5.156 28.085 1.00 71.12 106 GLU A CA 1
ATOM 870 C C . GLU A 1 106 ? -30.291 5.249 29.579 1.00 71.12 106 GLU A C 1
ATOM 872 O O . GLU A 1 106 ? -31.161 5.599 30.378 1.00 71.12 106 GLU A O 1
ATOM 877 N N . VAL A 1 107 ? -29.025 5.049 29.954 1.00 68.94 107 VAL A N 1
ATOM 878 C CA . VAL A 1 107 ? -28.566 5.176 31.347 1.00 68.94 107 VAL A CA 1
ATOM 879 C C . VAL A 1 107 ? -28.724 6.610 31.874 1.00 68.94 107 VAL A C 1
ATOM 881 O O . VAL A 1 107 ? -29.146 6.813 33.015 1.00 68.94 107 VAL A O 1
ATOM 884 N N . LEU A 1 108 ? -28.422 7.627 31.058 1.00 67.94 108 LEU A N 1
ATOM 885 C CA . LEU A 1 108 ? -28.622 9.034 31.425 1.00 67.94 108 LEU A CA 1
ATOM 886 C C . LEU A 1 108 ? -30.106 9.380 31.604 1.00 67.94 108 LEU A C 1
ATOM 888 O O . LEU A 1 108 ? -30.450 10.108 32.538 1.00 67.94 108 LEU A O 1
ATOM 892 N N . LEU A 1 109 ? -30.982 8.860 30.740 1.00 71.12 109 LEU A N 1
ATOM 893 C CA . LEU A 1 109 ? -32.428 9.040 30.865 1.00 71.12 109 LEU A CA 1
ATOM 894 C C . LEU A 1 109 ? -32.961 8.352 32.128 1.00 71.12 109 LEU A C 1
ATOM 896 O O . LEU A 1 109 ? -33.674 8.996 32.897 1.00 71.12 109 LEU A O 1
ATOM 900 N N . ASP A 1 110 ? -32.563 7.108 32.408 1.00 70.56 110 ASP A N 1
ATOM 901 C CA . ASP A 1 110 ? -32.951 6.412 33.643 1.00 70.56 110 ASP A CA 1
ATOM 902 C C . ASP A 1 110 ? -32.504 7.187 34.888 1.00 70.56 110 ASP A C 1
ATOM 904 O O . ASP A 1 110 ? -33.279 7.387 35.819 1.00 70.56 110 ASP A O 1
ATOM 908 N N . ARG A 1 111 ? -31.288 7.742 34.882 1.00 67.50 111 ARG A N 1
ATOM 909 C CA . ARG A 1 111 ? -30.803 8.595 35.974 1.00 67.50 111 ARG A CA 1
ATOM 910 C C . ARG A 1 111 ? -31.654 9.851 36.168 1.00 67.50 111 ARG A C 1
ATOM 912 O O . ARG A 1 111 ? -31.945 10.215 37.309 1.00 67.50 111 ARG A O 1
ATOM 919 N N . LEU A 1 112 ? -32.032 10.525 35.080 1.00 71.12 112 LEU A N 1
ATOM 920 C CA . LEU A 1 112 ? -32.848 11.743 35.126 1.00 71.12 112 LEU A CA 1
ATOM 921 C C . LEU A 1 112 ? -34.252 11.474 35.682 1.00 71.12 112 LEU A C 1
ATOM 923 O O . LEU A 1 112 ? -34.764 12.299 36.439 1.00 71.12 112 LEU A O 1
ATOM 927 N N . PHE A 1 113 ? -34.852 10.331 35.341 1.00 74.56 113 PHE A N 1
ATOM 928 C CA . PHE A 1 113 ? -36.209 9.982 35.771 1.00 74.56 113 PHE A CA 1
ATOM 929 C C . PHE A 1 113 ? -36.260 9.253 37.124 1.00 74.56 113 PHE A C 1
ATOM 931 O O . PHE A 1 113 ? -37.158 9.528 37.918 1.00 74.56 113 PHE A O 1
ATOM 938 N N . ASN A 1 114 ? -35.287 8.387 37.425 1.00 73.50 114 ASN A N 1
ATOM 939 C CA . ASN A 1 114 ? -35.318 7.471 38.571 1.00 73.50 114 ASN A CA 1
ATOM 940 C C . ASN A 1 114 ? -34.253 7.750 39.652 1.00 73.50 114 ASN A C 1
ATOM 942 O O . ASN A 1 114 ? -34.254 7.079 40.681 1.00 73.50 114 ASN A O 1
ATOM 946 N N . LYS A 1 115 ? -33.361 8.746 39.481 1.00 65.19 115 LYS A N 1
ATOM 947 C CA . LYS A 1 115 ? -32.272 9.098 40.432 1.00 65.19 115 LYS A CA 1
ATOM 948 C C . LYS A 1 115 ? -31.325 7.938 40.799 1.00 65.19 115 LYS A C 1
ATOM 950 O O . LYS A 1 115 ? -30.610 8.023 41.797 1.00 65.19 115 LYS A O 1
ATOM 955 N N . ASN A 1 116 ? -31.278 6.882 39.993 1.00 65.75 116 ASN A N 1
ATOM 956 C CA . ASN A 1 116 ? -30.382 5.752 40.225 1.00 65.75 116 ASN A CA 1
ATOM 957 C C . ASN A 1 116 ? -28.906 6.156 40.049 1.00 65.75 116 ASN A C 1
ATOM 959 O O . ASN A 1 116 ? -28.565 7.000 39.215 1.00 65.75 116 ASN A O 1
ATOM 963 N N . GLU A 1 117 ? -28.012 5.552 40.839 1.00 61.09 117 GLU A N 1
ATOM 964 C CA . GLU A 1 117 ? -26.567 5.695 40.637 1.00 61.09 117 GLU A CA 1
ATOM 965 C C . GLU A 1 117 ? -26.131 4.998 39.346 1.00 61.09 117 GLU A C 1
ATOM 967 O O . GLU A 1 117 ? -26.538 3.874 39.048 1.00 61.09 117 GLU A O 1
ATOM 972 N N . MET A 1 118 ? -25.267 5.674 38.592 1.00 59.12 118 MET A N 1
ATOM 973 C CA . MET A 1 118 ? -24.723 5.170 37.341 1.00 59.12 118 MET A CA 1
ATOM 974 C C . MET A 1 118 ? -23.754 4.021 37.645 1.00 59.12 118 MET A C 1
ATOM 976 O O . MET A 1 118 ? -22.668 4.250 38.174 1.00 59.12 118 MET A O 1
ATOM 980 N N . LYS A 1 119 ? -24.153 2.784 37.340 1.00 63.38 119 LYS A N 1
ATOM 981 C CA . LYS A 1 119 ? -23.269 1.616 37.422 1.00 63.38 119 LYS A CA 1
ATOM 982 C C . LYS A 1 119 ? -22.787 1.255 36.028 1.00 63.38 119 LYS A C 1
ATOM 984 O O . LYS A 1 119 ? -23.586 0.949 35.150 1.00 63.38 119 LYS A O 1
ATOM 989 N N . GLU A 1 120 ? -21.475 1.296 35.844 1.00 63.19 120 GLU A N 1
ATOM 990 C CA . GLU A 1 120 ? -20.816 0.795 34.643 1.00 63.19 120 GLU A CA 1
ATOM 991 C C . GLU A 1 120 ? -21.129 -0.703 34.482 1.00 63.19 120 GLU A C 1
ATOM 993 O O . GLU A 1 120 ? -20.836 -1.507 35.372 1.00 63.19 120 GLU A O 1
ATOM 998 N N . THR A 1 121 ? -21.780 -1.079 33.382 1.00 70.62 121 THR A N 1
ATOM 999 C CA . THR A 1 121 ? -22.150 -2.473 33.102 1.00 70.62 121 THR A CA 1
ATOM 1000 C C . THR A 1 121 ? -20.958 -3.248 32.535 1.00 70.62 121 THR A C 1
ATOM 1002 O O . THR A 1 121 ? -20.081 -2.673 31.889 1.00 70.62 121 THR A O 1
ATOM 1005 N N . GLU A 1 122 ? -20.921 -4.574 32.718 1.00 75.06 122 GLU A N 1
ATOM 1006 C CA . GLU A 1 122 ? -19.886 -5.420 32.088 1.00 75.06 122 GLU A CA 1
ATOM 1007 C C . GLU A 1 122 ? -19.887 -5.287 30.557 1.00 75.06 122 GLU A C 1
ATOM 1009 O O . GLU A 1 122 ? -18.826 -5.251 29.937 1.00 75.06 122 GLU A O 1
ATOM 1014 N N . LYS A 1 123 ? -21.073 -5.118 29.954 1.00 74.06 123 LYS A N 1
ATOM 1015 C CA . LYS A 1 123 ? -21.238 -4.839 28.521 1.00 74.06 123 LYS A CA 1
ATOM 1016 C C . LYS A 1 123 ? -20.548 -3.531 28.117 1.00 74.06 123 LYS A C 1
ATOM 1018 O O . LYS A 1 123 ? -19.795 -3.528 27.152 1.00 74.06 123 LYS A O 1
ATOM 1023 N N . SER A 1 124 ? -20.744 -2.450 28.877 1.00 69.06 124 SER A N 1
ATOM 1024 C CA . SER A 1 124 ? -20.073 -1.164 28.638 1.00 69.06 124 SER A CA 1
ATOM 1025 C C . SER A 1 124 ? -18.550 -1.314 28.667 1.00 69.06 124 SER A C 1
ATOM 1027 O O . SER A 1 124 ? -17.882 -0.867 27.739 1.00 69.06 124 SER A O 1
ATOM 1029 N N . LYS A 1 125 ? -17.995 -1.993 29.683 1.00 75.38 125 LYS A N 1
ATOM 1030 C CA . LYS A 1 125 ? -16.542 -2.235 29.782 1.00 75.38 125 LYS A CA 1
ATOM 1031 C C . LYS A 1 125 ? -15.992 -2.983 28.572 1.00 75.38 125 LYS A C 1
ATOM 1033 O O . LYS A 1 125 ? -14.999 -2.556 27.992 1.00 75.38 125 LYS A O 1
ATOM 1038 N N . TYR A 1 126 ? -16.672 -4.053 28.165 1.00 77.00 126 TYR A N 1
ATOM 1039 C CA . TYR A 1 126 ? -16.292 -4.838 26.993 1.00 77.00 126 TYR A CA 1
ATOM 1040 C C . TYR A 1 126 ? -16.321 -4.013 25.696 1.00 77.00 126 TYR A C 1
ATOM 1042 O O . TYR A 1 126 ? -15.410 -4.118 24.873 1.00 77.00 126 TYR A O 1
ATOM 1050 N N . LEU A 1 127 ? -17.341 -3.167 25.507 1.00 73.38 127 LEU A N 1
ATOM 1051 C CA . LEU A 1 127 ? -17.449 -2.308 24.324 1.00 73.38 127 LEU A CA 1
ATOM 1052 C C . LEU A 1 127 ? -16.333 -1.252 24.287 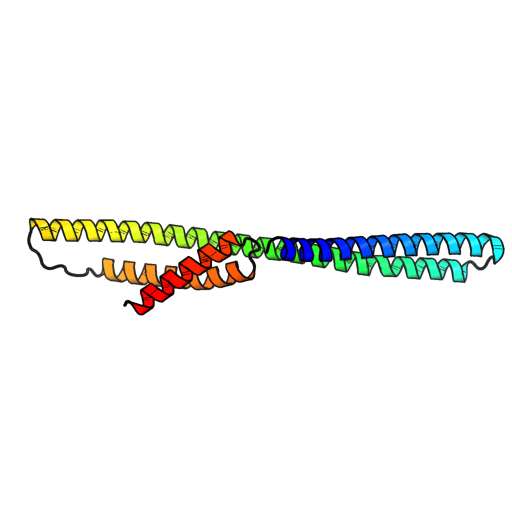1.00 73.38 127 LEU A C 1
ATOM 1054 O O . LEU A 1 127 ? -15.741 -1.044 23.228 1.00 73.38 127 LEU A O 1
ATOM 1058 N N . PHE A 1 128 ? -15.987 -0.644 25.428 1.00 73.31 128 PHE A N 1
ATOM 1059 C CA . PHE A 1 128 ? -14.864 0.297 25.519 1.00 73.31 128 PHE A CA 1
ATOM 1060 C C . PHE A 1 128 ? -13.519 -0.366 25.203 1.00 73.31 128 PHE A C 1
ATOM 1062 O O . PHE A 1 128 ? -12.765 0.153 24.381 1.00 73.31 128 PHE A O 1
ATOM 1069 N N . GLU A 1 129 ? -13.244 -1.538 25.778 1.00 80.88 129 GLU A N 1
ATOM 1070 C CA . GLU A 1 129 ? -12.022 -2.302 25.492 1.00 80.88 129 GLU A CA 1
ATOM 1071 C C . GLU A 1 129 ? -11.942 -2.707 24.009 1.00 80.88 129 GLU A C 1
ATOM 1073 O O . GLU A 1 129 ? -10.892 -2.628 23.368 1.00 80.88 129 GLU A O 1
ATOM 1078 N N . THR A 1 130 ? -13.079 -3.074 23.416 1.00 77.06 130 THR A N 1
ATOM 1079 C CA . THR A 1 130 ? -13.167 -3.423 21.994 1.00 77.06 130 THR A CA 1
ATOM 1080 C C . THR A 1 130 ? -12.881 -2.221 21.088 1.00 77.06 130 THR A C 1
ATOM 1082 O O . THR A 1 130 ? -12.149 -2.359 20.105 1.00 77.06 130 THR A O 1
ATOM 1085 N N . ILE A 1 131 ? -13.409 -1.033 21.408 1.00 76.88 131 ILE A N 1
ATOM 1086 C CA . ILE A 1 131 ? -13.091 0.198 20.669 1.00 76.88 131 ILE A CA 1
ATOM 1087 C C . ILE A 1 131 ? -11.611 0.546 20.800 1.00 76.88 131 ILE A C 1
ATOM 1089 O O . ILE A 1 131 ? -10.997 0.905 19.798 1.00 76.88 131 ILE A O 1
ATOM 1093 N N . GLU A 1 132 ? -11.021 0.424 21.988 1.00 78.00 132 GLU A N 1
ATOM 1094 C CA . GLU A 1 132 ? -9.595 0.708 22.191 1.00 78.00 132 GLU A CA 1
ATOM 1095 C C . GLU A 1 132 ? -8.708 -0.181 21.316 1.00 78.00 132 GLU A C 1
ATOM 1097 O O . GLU A 1 132 ? -7.809 0.320 20.637 1.00 78.00 132 GLU A O 1
ATOM 1102 N N . ASN A 1 133 ? -9.027 -1.474 21.230 1.00 81.12 133 ASN A N 1
ATOM 1103 C CA . ASN A 1 133 ? -8.331 -2.404 20.342 1.00 81.12 133 ASN A CA 1
ATOM 1104 C C . ASN A 1 133 ? -8.463 -2.007 18.861 1.00 81.12 133 ASN A C 1
ATOM 1106 O O . ASN A 1 133 ? -7.481 -2.048 18.114 1.00 81.12 133 ASN A O 1
ATOM 1110 N N . TYR A 1 134 ? -9.647 -1.566 18.424 1.00 77.06 134 TYR A N 1
ATOM 1111 C CA . TYR A 1 134 ? -9.826 -1.071 17.057 1.00 77.06 134 TYR A CA 1
ATOM 1112 C C . TYR A 1 134 ? -9.088 0.243 16.802 1.00 77.06 134 TYR A C 1
ATOM 1114 O O . TYR A 1 134 ? -8.473 0.384 15.749 1.00 77.06 134 TYR A O 1
ATOM 1122 N N . MET A 1 135 ? -9.085 1.179 17.751 1.00 76.25 135 MET A N 1
ATOM 1123 C CA . MET A 1 135 ? -8.363 2.451 17.634 1.00 76.25 135 MET A CA 1
ATOM 1124 C C . MET A 1 135 ? -6.850 2.232 17.554 1.00 76.25 135 MET A C 1
ATOM 1126 O O . MET A 1 135 ? -6.185 2.858 16.728 1.00 76.25 135 MET A O 1
ATOM 1130 N N . SER A 1 136 ? -6.315 1.288 18.333 1.00 76.81 136 SER A N 1
ATOM 1131 C CA . SER A 1 136 ? -4.913 0.874 18.244 1.00 76.81 136 SER A CA 1
ATOM 1132 C C . SER A 1 136 ? -4.586 0.288 16.866 1.00 76.81 136 SER A C 1
ATOM 1134 O O . SER A 1 136 ? -3.640 0.744 16.222 1.00 76.81 136 SER A O 1
ATOM 1136 N N . SER A 1 137 ? -5.408 -0.639 16.360 1.00 75.94 137 SER A N 1
ATOM 1137 C CA . SER A 1 137 ? -5.213 -1.243 15.033 1.00 75.94 137 SER A CA 1
ATOM 1138 C C . SER A 1 137 ? -5.326 -0.225 13.889 1.00 75.94 137 SER A C 1
ATOM 1140 O O . SER A 1 137 ? -4.542 -0.248 12.937 1.00 75.94 137 SER A O 1
ATOM 1142 N N . ILE A 1 138 ? -6.272 0.714 13.988 1.00 76.19 138 ILE A N 1
ATOM 1143 C CA . ILE A 1 138 ? -6.415 1.816 13.035 1.00 76.19 138 ILE A CA 1
ATOM 1144 C C . ILE A 1 138 ? -5.163 2.696 13.069 1.00 76.19 138 ILE A C 1
ATOM 1146 O O . ILE A 1 138 ? -4.661 3.051 12.005 1.00 76.19 138 ILE A O 1
ATOM 1150 N N . GLY A 1 139 ? -4.635 3.026 14.251 1.00 70.31 139 GLY A N 1
ATOM 1151 C CA . GLY A 1 139 ? -3.425 3.836 14.401 1.00 70.31 139 GLY A CA 1
ATOM 1152 C C . GLY A 1 139 ? -2.198 3.212 13.729 1.00 70.31 139 GLY A C 1
ATOM 1153 O O . GLY A 1 139 ? -1.519 3.881 12.947 1.00 70.31 139 GLY A O 1
ATOM 1154 N N . GLU A 1 140 ? -1.952 1.921 13.964 1.00 71.94 140 GLU A N 1
ATOM 1155 C CA . GLU A 1 140 ? -0.828 1.187 13.362 1.00 71.94 140 GLU A CA 1
ATOM 1156 C C . GLU A 1 140 ? -0.920 1.142 11.831 1.00 71.94 140 GLU A C 1
ATOM 1158 O O . GLU A 1 140 ? 0.042 1.459 11.124 1.00 71.94 140 GLU A O 1
ATOM 1163 N N . ASN A 1 141 ? -2.101 0.826 11.299 1.00 69.88 141 ASN A N 1
ATOM 1164 C CA . ASN A 1 141 ? -2.307 0.754 9.855 1.00 69.88 141 ASN A CA 1
ATOM 1165 C C . ASN A 1 141 ? -2.303 2.142 9.194 1.00 69.88 141 ASN A C 1
ATOM 1167 O O . ASN A 1 141 ? -1.828 2.296 8.068 1.00 69.88 141 ASN A O 1
ATOM 1171 N N . SER A 1 142 ? -2.764 3.175 9.902 1.00 70.50 142 SER A N 1
ATOM 1172 C CA . SER A 1 142 ? -2.743 4.564 9.431 1.00 70.50 142 SER A CA 1
ATOM 1173 C C . SER A 1 142 ? -1.320 5.078 9.227 1.00 70.50 142 SER A C 1
ATOM 1175 O O . SER A 1 142 ? -1.067 5.775 8.246 1.00 70.50 142 SER A O 1
ATOM 1177 N N . PHE A 1 143 ? -0.372 4.702 10.093 1.00 70.00 143 PHE A N 1
ATOM 1178 C CA . PHE A 1 143 ? 1.042 5.056 9.929 1.00 70.00 143 PHE A CA 1
ATOM 1179 C C . PHE A 1 143 ? 1.613 4.522 8.608 1.00 70.00 143 PHE A C 1
ATOM 1181 O O . PHE A 1 143 ? 2.218 5.270 7.837 1.00 70.00 143 PHE A O 1
ATOM 1188 N N . LEU A 1 144 ? 1.346 3.248 8.307 1.00 68.62 144 LEU A N 1
ATOM 1189 C CA . LEU A 1 144 ? 1.759 2.623 7.052 1.00 68.62 144 LEU A CA 1
ATOM 1190 C C . LEU A 1 144 ? 1.089 3.303 5.847 1.00 68.62 144 LEU A C 1
ATOM 1192 O O . LEU A 1 144 ? 1.748 3.601 4.852 1.00 68.62 144 LEU A O 1
ATOM 1196 N N . ILE A 1 145 ? -0.201 3.640 5.932 1.00 69.56 145 ILE A N 1
ATOM 1197 C CA . ILE A 1 145 ? -0.890 4.375 4.860 1.00 69.56 145 ILE A CA 1
ATOM 1198 C C . ILE A 1 145 ? -0.249 5.751 4.640 1.00 69.56 145 ILE A C 1
ATOM 1200 O O . ILE A 1 145 ? -0.032 6.135 3.492 1.00 69.56 145 ILE A O 1
ATOM 1204 N N . VAL A 1 146 ? 0.116 6.478 5.701 1.00 71.81 146 VAL A N 1
ATOM 1205 C CA . VAL A 1 146 ? 0.805 7.778 5.598 1.00 71.81 146 VAL A CA 1
ATOM 1206 C C . VAL A 1 146 ? 2.167 7.653 4.911 1.00 71.81 146 VAL A C 1
ATOM 1208 O O . VAL A 1 146 ? 2.526 8.527 4.118 1.00 71.81 146 VAL A O 1
ATOM 1211 N N . GLU A 1 147 ? 2.917 6.583 5.180 1.00 69.56 147 GLU A N 1
ATOM 1212 C CA . GLU A 1 147 ? 4.241 6.353 4.591 1.00 69.56 147 GLU A CA 1
ATOM 1213 C C . GLU A 1 147 ? 4.169 6.119 3.072 1.00 69.56 147 GLU A C 1
ATOM 1215 O O . GLU A 1 147 ? 4.986 6.648 2.312 1.00 69.56 147 GLU A O 1
ATOM 1220 N N . TYR A 1 148 ? 3.159 5.373 2.615 1.00 67.44 148 TYR A N 1
ATOM 1221 C CA . TYR A 1 148 ? 3.046 4.951 1.215 1.00 67.44 148 TYR A CA 1
ATOM 1222 C C . TYR A 1 148 ? 2.058 5.774 0.379 1.00 67.44 148 TYR A C 1
ATOM 1224 O O . TYR A 1 148 ? 2.108 5.716 -0.857 1.00 67.44 148 TYR A O 1
ATOM 1232 N N . THR A 1 149 ? 1.178 6.559 1.006 1.00 69.31 149 THR A N 1
ATOM 1233 C CA . THR A 1 149 ? 0.207 7.374 0.276 1.00 69.31 149 THR A CA 1
ATOM 1234 C C . THR A 1 149 ? 0.864 8.563 -0.421 1.00 69.31 149 THR A C 1
ATOM 1236 O O . THR A 1 149 ? 1.787 9.219 0.074 1.00 69.31 149 THR A O 1
ATOM 1239 N N . ARG A 1 150 ? 0.363 8.856 -1.620 1.00 67.50 150 ARG A N 1
ATOM 1240 C CA . ARG A 1 150 ? 0.742 10.042 -2.401 1.00 67.50 150 ARG A CA 1
ATOM 1241 C C . ARG A 1 150 ? -0.228 11.204 -2.206 1.00 67.50 150 ARG A C 1
ATOM 1243 O O . ARG A 1 150 ? 0.063 12.295 -2.685 1.00 67.50 150 ARG A O 1
ATOM 1250 N N . ASP A 1 151 ? -1.356 10.957 -1.546 1.00 75.00 151 ASP A N 1
ATOM 1251 C CA . ASP A 1 151 ? -2.381 11.954 -1.273 1.00 75.00 151 ASP A CA 1
ATOM 1252 C C . ASP A 1 151 ? -2.024 12.732 -0.002 1.00 75.00 151 ASP A C 1
ATOM 1254 O O . ASP A 1 151 ? -1.987 12.180 1.099 1.00 75.00 151 ASP A O 1
ATOM 1258 N N . GLU A 1 152 ? -1.729 14.019 -0.163 1.00 73.81 152 GLU A N 1
ATOM 1259 C CA . GLU A 1 152 ? -1.298 14.868 0.946 1.00 73.81 152 GLU A CA 1
ATOM 1260 C C . GLU A 1 152 ? -2.460 15.295 1.849 1.00 73.81 152 GLU A C 1
ATOM 1262 O O . GLU A 1 152 ? -2.254 15.485 3.046 1.00 73.81 152 GLU A O 1
ATOM 1267 N N . SER A 1 153 ? -3.681 15.380 1.311 1.00 74.69 153 SER A N 1
ATOM 1268 C CA . SER A 1 153 ? -4.887 15.618 2.107 1.00 74.69 153 SER A CA 1
ATOM 1269 C C . SER A 1 153 ? -5.159 14.423 3.014 1.00 74.69 153 SER A C 1
ATOM 1271 O O . SER A 1 153 ? -5.396 14.602 4.207 1.00 74.69 153 SER A O 1
ATOM 1273 N N . LEU A 1 154 ? -5.008 13.202 2.489 1.00 73.06 154 LEU A N 1
ATOM 1274 C CA . LEU A 1 154 ? -5.127 11.984 3.290 1.00 73.06 154 LEU A CA 1
ATOM 1275 C C . LEU A 1 154 ? -4.077 11.932 4.411 1.00 73.06 154 LEU A C 1
ATOM 1277 O O . LEU A 1 154 ? -4.400 11.558 5.536 1.00 73.06 154 LEU A O 1
ATOM 1281 N N . LYS A 1 155 ? -2.829 12.347 4.144 1.00 76.88 155 LYS A N 1
ATOM 1282 C CA . LYS A 1 155 ? -1.790 12.408 5.191 1.00 76.88 155 LYS A CA 1
ATOM 1283 C C . LYS A 1 155 ? -2.130 13.378 6.310 1.00 76.88 155 LYS A C 1
ATOM 1285 O O . LYS A 1 155 ? -1.815 13.084 7.459 1.00 76.88 155 LYS A O 1
ATOM 1290 N N . ILE A 1 156 ? -2.706 14.533 5.979 1.00 79.69 156 ILE A N 1
ATOM 1291 C CA . ILE A 1 156 ? -3.109 15.527 6.978 1.00 79.69 156 ILE A CA 1
ATOM 1292 C C . ILE A 1 156 ? -4.214 14.941 7.857 1.00 79.69 156 ILE A C 1
ATOM 1294 O O . ILE A 1 156 ? -4.036 14.895 9.069 1.00 79.69 156 ILE A O 1
ATOM 1298 N N . CYS A 1 157 ? -5.271 14.378 7.263 1.00 77.44 157 CYS A N 1
ATOM 1299 C CA . CYS A 1 157 ? -6.359 13.765 8.029 1.00 77.44 157 CYS A CA 1
ATOM 1300 C C . CYS A 1 157 ? -5.878 12.622 8.936 1.00 77.44 157 CYS A C 1
ATOM 1302 O O . CYS A 1 157 ? -6.273 12.547 10.096 1.00 77.44 157 CYS A O 1
ATOM 1304 N N . LEU A 1 158 ? -4.996 11.743 8.448 1.00 77.00 158 LEU A N 1
ATOM 1305 C CA . LEU A 1 158 ? -4.462 10.644 9.262 1.00 77.00 158 LEU A CA 1
ATOM 1306 C C . LEU A 1 158 ? -3.560 11.142 10.402 1.00 77.00 158 LEU A C 1
ATOM 1308 O O . LEU A 1 158 ? -3.562 10.552 11.481 1.00 77.00 158 LEU A O 1
ATOM 1312 N N . LYS A 1 159 ? -2.821 12.241 10.199 1.00 77.81 159 LYS A N 1
ATOM 1313 C CA . LYS A 1 159 ? -2.052 12.890 11.271 1.00 77.81 159 LYS A CA 1
ATOM 1314 C C . LYS A 1 159 ? -2.953 13.524 12.321 1.00 77.81 159 LYS A C 1
ATOM 1316 O O . LYS A 1 159 ? -2.727 13.288 13.499 1.00 77.81 159 LYS A O 1
ATOM 1321 N N . GLU A 1 160 ? -3.973 14.269 11.907 1.00 81.56 160 GLU A N 1
ATOM 1322 C CA . GLU A 1 160 ? -4.954 14.869 12.822 1.00 81.56 160 GLU A CA 1
ATOM 1323 C C . GLU A 1 160 ? -5.659 13.792 13.656 1.00 81.56 160 GLU A C 1
ATOM 1325 O O . GLU A 1 160 ? -5.821 13.941 14.865 1.00 81.56 160 GLU A O 1
ATOM 1330 N N . MET A 1 161 ? -6.008 12.663 13.033 1.00 75.56 161 MET A N 1
ATOM 1331 C CA . MET A 1 161 ? -6.613 11.525 13.722 1.00 75.56 161 MET A CA 1
ATOM 1332 C C . MET A 1 161 ? -5.654 10.887 14.741 1.00 75.56 161 MET A C 1
ATOM 1334 O O . MET A 1 161 ? -6.061 10.555 15.854 1.00 75.56 161 MET A O 1
ATOM 1338 N N . TYR A 1 162 ? -4.371 10.753 14.394 1.00 75.44 162 TYR A N 1
ATOM 1339 C CA . TYR A 1 162 ? -3.342 10.252 15.307 1.00 75.44 162 TYR A CA 1
ATOM 1340 C C . TYR A 1 162 ? -3.066 11.217 16.473 1.00 75.44 162 TYR A C 1
ATOM 1342 O O . TYR A 1 162 ? -2.938 10.786 17.618 1.00 75.44 162 TYR A O 1
ATOM 1350 N N . GLU A 1 163 ? -3.022 12.525 16.217 1.00 77.81 163 GLU A N 1
ATOM 1351 C CA . GLU A 1 163 ? -2.880 13.552 17.256 1.00 77.81 163 GLU A CA 1
ATOM 1352 C C . GLU A 1 163 ? -4.087 13.572 18.204 1.00 77.81 163 GLU A C 1
ATOM 1354 O O . GLU A 1 163 ? -3.915 13.652 19.422 1.00 77.81 163 GLU A O 1
ATOM 1359 N N . ALA A 1 164 ? -5.304 13.422 17.674 1.00 75.06 164 ALA A N 1
ATOM 1360 C CA . ALA A 1 164 ? -6.512 13.276 18.482 1.00 75.06 164 ALA A CA 1
ATOM 1361 C C . ALA A 1 164 ? -6.459 12.022 19.374 1.00 75.06 164 ALA A C 1
ATOM 1363 O O . ALA A 1 164 ? -6.805 12.097 20.553 1.00 75.06 164 ALA A O 1
ATOM 1364 N N . TYR A 1 165 ? -5.964 10.895 18.849 1.00 72.44 165 TYR A N 1
ATOM 1365 C CA . TYR A 1 165 ? -5.756 9.669 19.625 1.00 72.44 165 TYR A CA 1
ATOM 1366 C C . TYR A 1 165 ? -4.717 9.845 20.746 1.00 72.44 165 TYR A C 1
ATOM 1368 O O . TYR A 1 165 ? -4.964 9.452 21.886 1.00 72.44 165 TYR A O 1
ATOM 1376 N N . LEU A 1 166 ? -3.578 10.489 20.464 1.00 74.62 166 LEU A N 1
ATOM 1377 C CA . LEU A 1 166 ? -2.580 10.809 21.491 1.00 74.62 166 LEU A CA 1
ATOM 1378 C C . LEU A 1 166 ? -3.163 11.707 22.592 1.00 74.62 166 LEU A C 1
ATOM 1380 O O . LEU A 1 166 ? -2.935 11.456 23.774 1.00 74.62 166 LEU A O 1
ATOM 1384 N N . ASN A 1 167 ? -3.945 12.724 22.226 1.00 76.25 167 ASN A N 1
ATOM 1385 C CA . ASN A 1 167 ? -4.602 13.611 23.188 1.00 76.25 167 ASN A CA 1
ATOM 1386 C C . ASN A 1 167 ? -5.641 12.884 24.052 1.00 76.25 167 ASN A C 1
ATOM 1388 O O . ASN A 1 167 ? -5.737 13.172 25.245 1.00 76.25 167 ASN A O 1
ATOM 1392 N N . TYR A 1 168 ? -6.376 11.924 23.488 1.00 70.25 168 TYR A N 1
ATOM 1393 C CA . TYR A 1 168 ? -7.282 11.060 24.247 1.00 70.25 168 TYR A CA 1
ATOM 1394 C C . TYR A 1 168 ? -6.520 10.215 25.279 1.00 70.25 168 TYR A C 1
ATOM 1396 O O . TYR A 1 168 ? -6.866 10.225 26.456 1.00 70.25 168 TYR A O 1
ATOM 1404 N N . ASN A 1 169 ? -5.423 9.566 24.878 1.00 70.06 169 ASN A N 1
ATOM 1405 C CA . ASN A 1 169 ? -4.613 8.762 25.801 1.00 70.06 169 ASN A CA 1
ATOM 1406 C C . ASN A 1 169 ? -3.951 9.592 26.909 1.00 70.06 169 ASN A C 1
ATOM 1408 O O . ASN A 1 169 ? -3.741 9.081 28.001 1.00 70.06 169 ASN A O 1
ATOM 1412 N N . ASN A 1 170 ? -3.633 10.861 26.642 1.00 69.75 170 ASN A N 1
ATOM 1413 C CA . ASN A 1 170 ? -3.037 11.764 27.630 1.00 69.75 170 ASN A CA 1
ATOM 1414 C C . ASN A 1 170 ? -4.060 12.394 28.592 1.00 69.75 170 ASN A C 1
ATOM 1416 O O . ASN A 1 170 ? -3.658 12.964 29.604 1.00 69.75 170 ASN A O 1
ATOM 1420 N N . THR A 1 171 ? -5.357 12.365 28.264 1.00 65.06 171 THR A N 1
ATOM 1421 C CA . THR A 1 171 ? -6.434 12.929 29.104 1.00 65.06 171 THR A CA 1
ATOM 1422 C C . THR A 1 171 ? -7.155 11.881 29.957 1.00 65.06 171 THR A C 1
ATOM 1424 O O . THR A 1 171 ? -8.016 12.251 30.757 1.00 65.06 171 THR A O 1
ATOM 1427 N N . ARG A 1 172 ? -6.789 10.604 29.811 1.00 53.00 172 ARG A N 1
ATOM 1428 C CA . ARG A 1 172 ? -7.239 9.481 30.640 1.00 53.00 172 ARG A CA 1
ATOM 1429 C C . ARG A 1 172 ? -6.343 9.302 31.866 1.00 53.00 172 ARG A C 1
ATOM 1431 O O . ARG A 1 172 ? -6.900 8.947 32.928 1.00 53.00 172 ARG A O 1
#

Secondary structure (DSSP, 8-state):
-HHHHHHHHHHHHHHHHHHHHHHHHHHHHHHHHHHHHHHHT--HHHHHHHHHHHHHHHHHHHHHHHHHHHHHHHHHHHHHHHHHHHHHHHHHHHHHHHHHHHHHHHHHHHHHHH----PPPHHHHHHHHHHHHHHHHHHHHHHHHHHH---HHHHHHHHHHHHHHHHHHHH-

Foldseek 3Di:
DVVVVCVVVCVVVVVLVVLVVVLVVLQVVLVVVLVVCVVPVVPPPVSVVSNVVSVVVVVVSVCVVVVVVVVVVVLVVVLVVLVVVLVVLVVVLVVLVVVLVVVVVVQVVCCVVPVDDDDQDPVNVVSVVVSVVSLVVSLVSLVVNLVSDPDVVSVVVSVVSNVVVVVVVVVD

Radius of gyration: 31.1 Å; chains: 1; bounding box: 71×32×89 Å